Protein AF-W4E9B3-F1 (afdb_monomer_lite)

Sequence (125 aa):
MKVHLTVEKFVFWALTATILLSCIALGYAISPYMGEFMEENLTWLIVISLLALLFLGLNVLIAVFIYKDASRRRMNAWLWVTAVIYIPNFIGLILYLLARKQHHIYIASNAGNEGIRCPHCGHLI

Radius of gyration: 23.3 Å; chains: 1; bounding box: 55×38×70 Å

Foldseek 3Di:
DPPPVPVLVVVLVVVVVVVVVVVVVVCVVCVVVCVPVCPVCVVVVVVVVVVVVVVVVVLVVVLVVQLVVCVVLVHDSSNLSSLCVPPPPSVSVVVSVVVVVVSVVVVVVVVVQPAVQPPPPRDRD

Structure (mmCIF, N/CA/C/O backbone):
data_AF-W4E9B3-F1
#
_entry.id   AF-W4E9B3-F1
#
loop_
_atom_site.group_PDB
_atom_site.id
_atom_site.type_symbol
_atom_site.label_atom_id
_atom_site.label_alt_id
_atom_site.label_comp_id
_atom_site.label_asym_id
_atom_site.label_entity_id
_atom_site.label_seq_id
_atom_site.pdbx_PDB_ins_code
_atom_site.Cartn_x
_atom_site.Cartn_y
_atom_site.Cartn_z
_atom_site.occupancy
_atom_site.B_iso_or_equiv
_atom_site.auth_seq_id
_atom_site.auth_comp_id
_atom_site.auth_asym_id
_atom_site.auth_atom_id
_atom_site.pdbx_PDB_model_num
ATOM 1 N N . MET A 1 1 ? -3.181 -26.843 21.554 1.00 38.19 1 MET A N 1
ATOM 2 C CA . MET A 1 1 ? -2.483 -25.623 21.085 1.00 38.19 1 MET A CA 1
ATOM 3 C C . MET A 1 1 ? -3.284 -24.988 19.954 1.00 38.19 1 MET A C 1
ATOM 5 O O . MET A 1 1 ? -3.203 -25.460 18.830 1.00 38.19 1 MET A O 1
ATOM 9 N N . LYS A 1 2 ? -4.110 -23.969 20.236 1.00 44.94 2 LYS A N 1
ATOM 10 C CA . LYS A 1 2 ? -4.752 -23.165 19.182 1.00 44.94 2 LYS A CA 1
ATOM 11 C C . LYS A 1 2 ? -3.699 -22.205 18.648 1.00 44.94 2 LYS A C 1
ATOM 13 O O . LYS A 1 2 ? -3.343 -21.237 19.314 1.00 44.94 2 LYS A O 1
ATOM 18 N N . VAL A 1 3 ? -3.165 -22.530 17.480 1.00 49.72 3 VAL A N 1
ATOM 19 C CA . VAL A 1 3 ? -2.244 -21.689 16.722 1.00 49.72 3 VAL A CA 1
ATOM 20 C C . VAL A 1 3 ? -3.042 -20.478 16.234 1.00 49.72 3 VAL A C 1
ATOM 22 O O . VAL A 1 3 ? -3.508 -20.428 15.107 1.00 49.72 3 VAL A O 1
ATOM 25 N N . HIS A 1 4 ? -3.243 -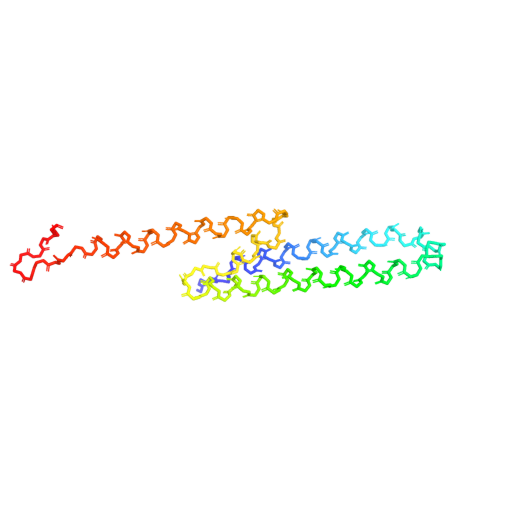19.495 17.111 1.00 49.94 4 HIS A N 1
ATOM 26 C CA . HIS A 1 4 ? -3.783 -18.176 16.768 1.00 49.94 4 HIS A CA 1
ATOM 27 C C . HIS A 1 4 ? -2.692 -17.323 16.087 1.00 49.94 4 HIS A C 1
ATOM 29 O O . HIS A 1 4 ? -2.580 -16.119 16.331 1.00 49.94 4 HIS A O 1
ATOM 35 N N . LEU A 1 5 ? -1.849 -17.962 15.258 1.00 50.44 5 LEU A N 1
ATOM 36 C CA . LEU A 1 5 ? -0.910 -17.271 14.383 1.00 50.44 5 LEU A CA 1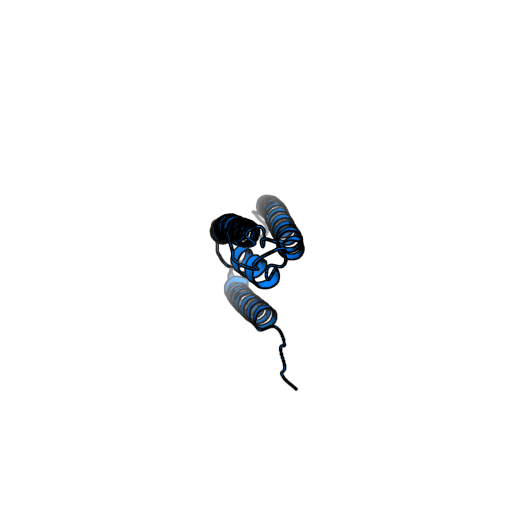
ATOM 37 C C . LEU A 1 5 ? -1.776 -16.432 13.453 1.00 50.44 5 LEU A C 1
ATOM 39 O O . LEU A 1 5 ? -2.570 -16.941 12.668 1.00 50.44 5 LEU A O 1
ATOM 43 N N . THR A 1 6 ? -1.712 -15.134 13.696 1.00 65.50 6 THR A N 1
ATOM 44 C CA . THR A 1 6 ? -2.685 -14.134 13.290 1.00 65.50 6 THR A CA 1
ATOM 45 C C . THR A 1 6 ? -2.812 -14.177 11.772 1.00 65.50 6 THR A C 1
ATOM 47 O O . THR A 1 6 ? -1.888 -13.754 11.084 1.00 65.50 6 THR A O 1
ATOM 50 N N . VAL A 1 7 ? -3.924 -14.718 11.257 1.00 68.25 7 VAL A N 1
ATOM 51 C CA . VAL A 1 7 ? -4.229 -14.869 9.817 1.00 68.25 7 VAL A CA 1
ATOM 52 C C . VAL A 1 7 ? -3.873 -13.600 9.032 1.00 68.25 7 VAL A C 1
ATOM 54 O O . VAL A 1 7 ? -3.345 -13.665 7.930 1.00 68.25 7 VAL A O 1
ATOM 57 N N . GLU A 1 8 ? -4.042 -12.441 9.663 1.00 71.06 8 GLU A N 1
ATOM 58 C CA . GLU A 1 8 ? -3.660 -11.113 9.178 1.00 71.06 8 GLU A CA 1
ATOM 59 C C . GLU A 1 8 ? -2.189 -10.996 8.732 1.00 71.06 8 GLU A C 1
ATOM 61 O O . GLU A 1 8 ? -1.904 -10.456 7.666 1.00 71.06 8 GLU A O 1
ATOM 66 N N . LYS A 1 9 ? -1.241 -11.532 9.510 1.00 72.56 9 LYS A N 1
ATOM 67 C CA . LYS A 1 9 ? 0.191 -11.517 9.168 1.00 72.56 9 LYS A CA 1
ATOM 68 C C . LYS A 1 9 ? 0.490 -12.432 7.987 1.00 72.56 9 LYS A C 1
ATOM 70 O O . LYS A 1 9 ? 1.329 -12.101 7.157 1.00 72.56 9 LYS A O 1
ATOM 75 N N . PHE A 1 10 ? -0.200 -13.569 7.915 1.00 78.75 10 PHE A N 1
ATOM 76 C CA . PHE A 1 10 ? -0.048 -14.517 6.816 1.00 78.75 10 PHE A CA 1
ATOM 77 C C . PHE A 1 10 ? -0.565 -13.923 5.503 1.00 78.75 10 PHE A C 1
ATOM 79 O O . PHE A 1 10 ? 0.130 -13.979 4.495 1.00 78.75 10 PHE A O 1
ATOM 86 N N . VAL A 1 11 ? -1.734 -13.274 5.536 1.00 77.00 11 VAL A N 1
ATOM 87 C CA . VAL A 1 11 ? -2.323 -12.589 4.375 1.00 77.00 11 VAL A CA 1
ATOM 88 C C . VAL A 1 11 ? -1.389 -11.505 3.844 1.00 77.00 11 VAL A C 1
ATOM 90 O O . VAL A 1 11 ? -1.133 -11.453 2.645 1.00 77.00 11 VAL A O 1
ATOM 93 N N . PHE A 1 12 ? -0.824 -10.676 4.723 1.00 78.94 12 PHE A N 1
ATOM 94 C CA . PHE A 1 12 ? 0.118 -9.643 4.300 1.00 78.94 12 PHE A CA 1
ATOM 95 C C . PHE A 1 12 ? 1.371 -10.224 3.641 1.00 78.94 12 PHE A C 1
ATOM 97 O O . PHE A 1 12 ? 1.748 -9.741 2.579 1.00 78.94 12 PHE A O 1
ATOM 104 N N . TRP A 1 13 ? 1.994 -11.244 4.246 1.00 80.81 13 TRP A N 1
ATOM 105 C CA . TRP A 1 13 ? 3.200 -11.875 3.697 1.00 80.81 13 TRP A CA 1
ATOM 106 C C . TRP A 1 13 ? 2.935 -12.623 2.384 1.00 80.81 13 TRP A C 1
ATOM 108 O O . TRP A 1 13 ? 3.779 -12.615 1.492 1.00 80.81 13 TRP A O 1
ATOM 118 N N . ALA A 1 14 ? 1.762 -13.241 2.234 1.00 84.56 14 ALA A N 1
ATOM 119 C CA . ALA A 1 14 ? 1.363 -13.906 0.997 1.00 84.56 14 ALA A CA 1
ATOM 120 C C . ALA A 1 14 ? 1.150 -12.901 -0.148 1.00 84.56 14 ALA A C 1
ATOM 122 O O . ALA A 1 14 ? 1.616 -13.118 -1.270 1.00 84.56 14 ALA A O 1
ATOM 123 N N . LEU A 1 15 ? 0.485 -11.777 0.137 1.00 83.00 15 LEU A N 1
ATOM 124 C CA . LEU A 1 15 ? 0.268 -10.717 -0.843 1.00 83.00 15 LEU A CA 1
ATOM 125 C C . LEU A 1 15 ? 1.583 -10.020 -1.227 1.00 83.00 15 LEU A C 1
ATOM 127 O O . LEU A 1 15 ? 1.825 -9.824 -2.418 1.00 83.00 15 LEU A O 1
ATOM 131 N N . THR A 1 16 ? 2.472 -9.720 -0.270 1.00 82.50 16 THR A N 1
ATOM 132 C CA . THR A 1 16 ? 3.774 -9.104 -0.585 1.00 82.50 16 THR A CA 1
ATOM 133 C C . THR A 1 16 ? 4.624 -10.045 -1.424 1.00 82.50 16 THR A C 1
ATOM 135 O O . THR A 1 16 ? 5.215 -9.605 -2.407 1.00 82.50 16 THR A O 1
ATOM 138 N N . ALA A 1 17 ? 4.654 -11.339 -1.089 1.00 87.25 17 ALA A N 1
ATOM 139 C CA . ALA A 1 17 ? 5.375 -12.341 -1.867 1.00 87.25 17 ALA A CA 1
ATOM 140 C C . ALA A 1 17 ? 4.845 -12.447 -3.306 1.00 87.25 17 ALA A C 1
ATOM 142 O O . ALA A 1 17 ? 5.636 -12.514 -4.244 1.00 87.25 17 ALA A O 1
ATOM 143 N N . THR A 1 18 ? 3.522 -12.400 -3.490 1.00 88.50 18 THR A N 1
ATOM 144 C CA . THR A 1 18 ? 2.886 -12.460 -4.816 1.00 88.50 18 THR A CA 1
ATOM 145 C C . THR A 1 18 ? 3.251 -11.246 -5.671 1.00 88.50 18 THR A C 1
ATOM 147 O O . THR A 1 18 ? 3.639 -11.400 -6.829 1.00 88.50 18 THR A O 1
ATOM 150 N N . ILE A 1 19 ? 3.184 -10.039 -5.100 1.00 87.44 19 ILE A N 1
ATOM 151 C CA . ILE A 1 19 ? 3.564 -8.807 -5.807 1.00 87.44 19 ILE A CA 1
ATOM 152 C C . ILE A 1 19 ? 5.055 -8.815 -6.149 1.00 87.44 19 ILE A C 1
ATOM 154 O O . ILE A 1 19 ? 5.421 -8.473 -7.271 1.00 87.44 19 ILE A O 1
ATOM 158 N N . LEU A 1 20 ? 5.914 -9.235 -5.215 1.00 87.88 20 LEU A N 1
ATOM 159 C CA . LEU A 1 20 ? 7.353 -9.335 -5.456 1.00 87.88 20 LEU A CA 1
ATOM 160 C C . LEU A 1 20 ? 7.664 -10.312 -6.591 1.00 87.88 20 LEU A C 1
ATOM 162 O O . LEU A 1 20 ? 8.395 -9.949 -7.507 1.00 87.88 20 LEU A O 1
ATOM 166 N N . LEU A 1 21 ? 7.064 -11.505 -6.582 1.00 92.31 21 LEU A N 1
ATOM 167 C CA . LEU A 1 21 ? 7.205 -12.486 -7.663 1.00 92.31 21 LEU A CA 1
ATOM 168 C C . LEU A 1 21 ? 6.761 -11.918 -9.014 1.00 92.31 21 LEU A C 1
ATOM 170 O O . LEU A 1 21 ? 7.485 -12.049 -9.998 1.00 92.31 21 LEU A O 1
ATOM 174 N N . SER A 1 22 ? 5.608 -11.246 -9.055 1.00 88.19 22 SER A N 1
ATOM 175 C CA . SER A 1 22 ? 5.103 -10.606 -10.273 1.00 88.19 22 SER A CA 1
ATOM 176 C C . SER A 1 22 ? 6.041 -9.510 -10.782 1.00 88.19 22 SER A C 1
ATOM 178 O O . SER A 1 22 ? 6.281 -9.420 -11.983 1.00 88.19 22 SER A O 1
ATOM 180 N N . CYS A 1 23 ? 6.571 -8.673 -9.889 1.00 88.81 23 CYS A N 1
ATOM 181 C CA . CYS A 1 23 ? 7.466 -7.574 -10.246 1.00 88.81 23 CYS A CA 1
ATOM 182 C C . CYS A 1 23 ? 8.809 -8.100 -10.775 1.00 88.81 23 CYS A C 1
ATOM 184 O O . CYS A 1 23 ? 9.301 -7.630 -11.798 1.00 88.81 23 CYS A O 1
ATOM 186 N N . ILE A 1 24 ? 9.355 -9.137 -10.132 1.00 89.75 24 ILE A N 1
ATOM 187 C CA . ILE A 1 24 ? 10.578 -9.822 -10.564 1.00 89.75 24 ILE A CA 1
ATOM 188 C C . ILE A 1 24 ? 10.384 -10.450 -11.951 1.00 89.75 24 ILE A C 1
ATOM 190 O O . ILE A 1 24 ? 11.210 -10.237 -12.835 1.00 89.75 24 ILE A O 1
ATOM 194 N N . ALA A 1 25 ? 9.282 -11.174 -12.172 1.00 90.88 25 ALA A N 1
ATOM 195 C CA . ALA A 1 25 ? 8.986 -11.800 -13.462 1.00 90.88 25 ALA A CA 1
ATOM 196 C C . ALA A 1 25 ? 8.858 -10.769 -14.598 1.00 90.88 25 ALA A C 1
ATOM 198 O O . ALA A 1 25 ? 9.417 -10.966 -15.677 1.00 90.88 25 ALA A O 1
ATOM 199 N N . LEU A 1 26 ? 8.175 -9.648 -14.341 1.00 88.69 26 LEU A N 1
ATOM 200 C CA . LEU A 1 26 ? 8.073 -8.540 -15.293 1.00 88.69 26 LEU A CA 1
ATOM 201 C C . LEU A 1 26 ? 9.438 -7.902 -15.568 1.00 88.69 26 LEU A C 1
ATOM 203 O O . LEU A 1 26 ? 9.777 -7.671 -16.725 1.00 88.69 26 LEU A O 1
ATOM 207 N N . GLY A 1 27 ? 10.245 -7.670 -14.530 1.00 84.81 27 GLY A N 1
ATOM 208 C CA . GLY A 1 27 ? 11.597 -7.132 -14.672 1.00 84.81 27 GLY A CA 1
ATOM 209 C C . GLY A 1 27 ? 12.485 -8.010 -15.555 1.00 84.81 27 GLY A C 1
ATOM 210 O O . GLY A 1 27 ? 13.134 -7.503 -16.469 1.00 84.81 27 GLY A O 1
ATOM 211 N N . TYR A 1 28 ? 12.451 -9.331 -15.355 1.00 87.19 28 TYR A N 1
ATOM 212 C CA . TYR A 1 28 ? 13.175 -10.276 -16.208 1.00 87.19 28 TYR A CA 1
ATOM 213 C C . TYR A 1 28 ? 12.702 -10.240 -17.666 1.00 87.19 28 TYR A C 1
ATOM 215 O O . TYR A 1 28 ? 13.535 -10.261 -18.569 1.00 87.19 28 TYR A O 1
ATOM 223 N N . ALA A 1 29 ? 11.391 -10.145 -17.906 1.00 85.50 29 ALA A N 1
ATOM 224 C CA . ALA A 1 29 ? 10.840 -10.059 -19.257 1.00 85.50 29 ALA A CA 1
ATOM 225 C C . ALA A 1 29 ? 11.202 -8.741 -19.967 1.00 85.50 29 ALA A C 1
ATOM 227 O O . ALA A 1 29 ? 11.365 -8.727 -21.184 1.00 85.50 29 ALA A O 1
ATOM 228 N N . ILE A 1 30 ? 11.341 -7.645 -19.215 1.00 80.62 30 ILE A N 1
ATOM 229 C CA . ILE A 1 30 ? 11.637 -6.306 -19.747 1.00 80.62 30 ILE A CA 1
ATOM 230 C C . ILE A 1 30 ? 13.152 -6.065 -19.904 1.00 80.62 30 ILE A C 1
ATOM 232 O O . ILE A 1 30 ? 13.561 -5.246 -20.725 1.00 80.62 30 ILE A O 1
ATOM 236 N N . SER A 1 31 ? 14.000 -6.812 -19.186 1.00 78.81 31 SER A N 1
ATOM 237 C CA . SER A 1 31 ? 15.467 -6.699 -19.230 1.00 78.81 31 SER A CA 1
ATOM 238 C C . SER A 1 31 ? 16.084 -6.606 -20.638 1.00 78.81 31 SER A C 1
ATOM 240 O O . SER A 1 31 ? 16.960 -5.757 -20.807 1.00 78.81 31 SER A O 1
ATOM 242 N N . PRO A 1 32 ? 15.687 -7.406 -21.651 1.00 81.25 32 PRO A N 1
ATOM 243 C CA . PRO A 1 32 ? 16.28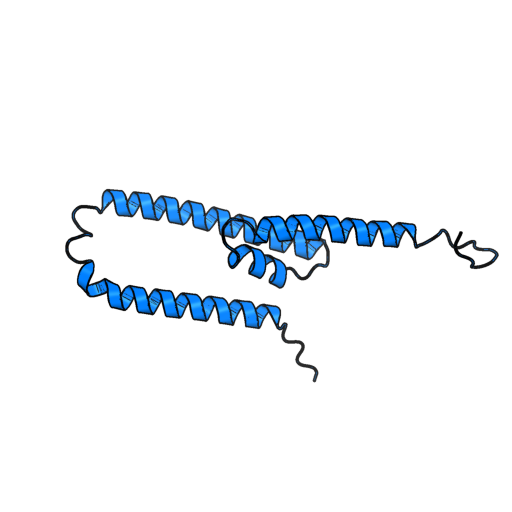8 -7.304 -22.984 1.00 81.25 32 PRO A CA 1
ATOM 244 C C . PRO A 1 32 ? 15.882 -6.039 -23.761 1.00 81.25 32 PRO A C 1
ATOM 246 O O . PRO A 1 32 ? 16.509 -5.728 -24.767 1.00 81.25 32 PRO A O 1
ATOM 249 N N . TYR A 1 33 ? 14.874 -5.290 -23.305 1.00 76.75 33 TYR A N 1
ATOM 250 C CA . TYR A 1 33 ? 14.356 -4.092 -23.978 1.00 76.75 33 TYR A CA 1
ATOM 251 C C . TYR A 1 33 ? 14.894 -2.772 -23.393 1.00 76.75 33 TYR A C 1
ATOM 253 O O . TYR A 1 33 ? 14.616 -1.703 -23.927 1.00 76.75 33 TYR A O 1
ATOM 261 N N . MET A 1 34 ? 15.658 -2.823 -22.295 1.00 66.50 34 MET A N 1
ATOM 262 C CA . MET A 1 34 ? 16.085 -1.641 -21.521 1.00 66.50 34 MET A CA 1
ATOM 263 C C . MET A 1 34 ? 17.440 -1.039 -21.944 1.00 66.50 34 MET A C 1
ATOM 265 O O . MET A 1 34 ? 17.836 -0.014 -21.394 1.00 66.50 34 MET A O 1
ATOM 269 N N . GLY A 1 35 ? 18.163 -1.657 -22.887 1.00 68.56 35 GLY A N 1
ATOM 270 C CA . GLY A 1 35 ? 19.567 -1.327 -23.185 1.00 68.56 35 GLY A CA 1
ATOM 271 C C . GLY A 1 35 ? 19.809 0.096 -23.703 1.00 68.56 35 GLY A C 1
ATOM 272 O O . GLY A 1 35 ? 20.695 0.778 -23.205 1.00 68.56 35 GLY A O 1
ATOM 273 N N . GLU A 1 36 ? 18.999 0.567 -24.651 1.00 65.25 36 GLU A N 1
ATOM 274 C CA . GLU A 1 36 ? 19.190 1.884 -25.292 1.00 65.25 36 GLU A CA 1
ATOM 275 C C . GLU A 1 36 ? 18.446 3.021 -24.560 1.00 65.25 36 GLU A C 1
ATOM 277 O O . GLU A 1 36 ? 18.808 4.188 -24.666 1.00 65.25 36 GLU A O 1
ATOM 282 N N . PHE A 1 37 ? 17.435 2.695 -23.746 1.00 66.44 37 PHE A N 1
ATOM 283 C CA . PHE A 1 37 ? 16.601 3.683 -23.044 1.00 66.44 37 PHE A CA 1
ATOM 284 C C . PHE A 1 37 ? 17.291 4.358 -21.842 1.00 66.44 37 PHE A C 1
ATOM 286 O O . PHE A 1 37 ? 16.914 5.476 -21.475 1.00 66.44 37 PHE A O 1
ATOM 293 N N . MET A 1 38 ? 18.260 3.686 -21.203 1.00 64.44 38 MET A N 1
ATOM 294 C CA . MET A 1 38 ? 18.872 4.123 -19.936 1.00 64.44 38 MET A CA 1
ATOM 295 C C . MET A 1 38 ? 19.911 5.246 -20.096 1.00 64.44 38 MET A C 1
ATOM 297 O O . MET A 1 38 ? 20.026 6.075 -19.192 1.00 64.44 38 MET A O 1
ATOM 301 N N . GLU A 1 39 ? 20.650 5.301 -21.211 1.00 68.56 39 GLU A N 1
ATOM 302 C CA . GLU A 1 39 ? 21.710 6.306 -21.412 1.00 68.56 39 GLU A CA 1
ATOM 303 C C . GLU A 1 39 ? 21.154 7.690 -21.775 1.00 68.56 39 GLU A C 1
ATOM 305 O O . GLU A 1 39 ? 21.610 8.692 -21.225 1.00 68.56 39 GLU A O 1
ATOM 310 N N . GLU A 1 40 ? 20.117 7.771 -22.616 1.00 73.12 40 GLU A N 1
ATOM 311 C CA . GLU A 1 40 ? 19.551 9.066 -23.033 1.00 73.12 40 GLU A CA 1
ATOM 312 C C . GLU A 1 40 ? 18.687 9.734 -21.950 1.00 73.12 40 GLU A C 1
ATOM 314 O O . GLU A 1 40 ? 18.565 10.958 -21.899 1.00 73.12 40 GLU A O 1
ATOM 319 N N . ASN A 1 41 ? 18.099 8.942 -21.047 1.00 79.31 41 ASN A N 1
ATOM 320 C CA . ASN A 1 41 ? 17.090 9.415 -20.094 1.00 79.31 41 ASN A CA 1
ATOM 321 C C . ASN A 1 41 ? 17.554 9.419 -18.632 1.00 79.31 41 ASN A C 1
ATOM 323 O O . ASN A 1 41 ? 16.726 9.603 -17.738 1.00 79.31 41 ASN A O 1
ATOM 327 N N . LEU A 1 42 ? 18.852 9.249 -18.359 1.00 82.44 42 LEU A N 1
ATOM 328 C CA . LEU A 1 42 ? 19.397 9.123 -17.000 1.00 82.44 42 LEU A CA 1
ATOM 329 C C . LEU A 1 42 ? 18.907 10.227 -16.044 1.00 82.44 42 LEU A C 1
ATOM 331 O O . LEU A 1 42 ? 18.506 9.942 -14.916 1.00 82.44 42 LEU A O 1
ATOM 335 N N . THR A 1 43 ? 18.858 11.480 -16.501 1.00 84.81 43 THR A N 1
ATOM 336 C CA . THR A 1 43 ? 18.367 12.615 -15.702 1.00 84.81 43 THR A CA 1
ATOM 337 C C . THR A 1 43 ? 16.890 12.461 -15.329 1.00 84.81 43 THR A C 1
ATOM 339 O O . THR A 1 43 ? 16.519 12.646 -14.170 1.00 84.81 43 THR A O 1
ATOM 342 N N . TRP A 1 44 ? 16.039 12.075 -16.284 1.00 83.88 44 TRP A N 1
ATOM 343 C CA . TRP A 1 44 ? 14.618 11.825 -16.033 1.00 83.88 44 TRP A CA 1
ATOM 344 C C . TRP A 1 44 ? 14.407 10.618 -15.124 1.00 83.88 44 TRP A C 1
ATOM 346 O O . TRP A 1 44 ? 13.569 10.674 -14.227 1.00 83.88 44 TRP A O 1
ATOM 356 N N . LEU A 1 45 ? 15.201 9.561 -15.296 1.00 85.25 45 LEU A N 1
ATOM 357 C CA . LEU A 1 45 ? 15.171 8.381 -14.435 1.00 85.25 45 LEU A CA 1
ATOM 358 C C . LEU A 1 45 ? 15.525 8.729 -12.988 1.00 85.25 45 LEU A C 1
ATOM 360 O O . LEU A 1 45 ? 14.836 8.281 -12.074 1.00 85.25 45 LEU A O 1
ATOM 364 N N . ILE A 1 46 ? 16.532 9.578 -12.765 1.00 87.12 46 ILE A N 1
ATOM 365 C CA . ILE A 1 46 ? 16.888 10.068 -11.426 1.00 87.12 46 ILE A CA 1
ATOM 366 C C . ILE A 1 46 ? 15.735 10.878 -10.823 1.00 87.12 46 ILE A C 1
ATOM 368 O O . ILE A 1 46 ? 15.366 10.646 -9.671 1.00 87.12 46 ILE A O 1
ATOM 372 N N . VAL A 1 47 ? 15.129 11.794 -11.586 1.00 89.62 47 VAL A N 1
ATOM 373 C CA . VAL A 1 47 ? 14.002 12.619 -11.111 1.00 89.62 47 VAL A CA 1
ATOM 374 C C . VAL A 1 47 ? 12.785 11.757 -10.768 1.00 89.62 47 VAL A C 1
ATOM 376 O O . VAL A 1 47 ? 12.209 11.909 -9.690 1.00 89.62 47 VAL A O 1
ATOM 379 N N . ILE A 1 48 ? 12.413 10.820 -11.643 1.00 87.56 48 ILE A N 1
ATOM 380 C CA . ILE A 1 48 ? 11.294 9.896 -11.422 1.00 87.56 48 ILE A CA 1
ATOM 381 C C . ILE A 1 48 ? 11.584 8.988 -10.226 1.00 87.56 48 ILE A C 1
ATOM 383 O O . ILE A 1 48 ? 10.715 8.811 -9.377 1.00 87.56 48 ILE A O 1
ATOM 387 N N . SER A 1 49 ? 12.803 8.456 -10.112 1.00 86.44 49 SER A N 1
ATOM 388 C CA . SER A 1 49 ? 13.209 7.623 -8.978 1.00 86.44 49 SER A CA 1
ATOM 389 C C . SER A 1 49 ? 13.154 8.396 -7.659 1.00 86.44 49 SER A C 1
ATOM 391 O O . SER A 1 49 ? 12.683 7.861 -6.657 1.00 86.44 49 SER A O 1
ATOM 393 N N . LEU A 1 50 ? 13.605 9.653 -7.638 1.00 91.00 50 LEU A N 1
ATOM 394 C CA . LEU A 1 50 ? 13.543 10.507 -6.452 1.00 91.00 50 LEU A CA 1
ATOM 395 C C . LEU A 1 50 ? 12.090 10.805 -6.057 1.00 91.00 50 LEU A C 1
ATOM 397 O O . LEU A 1 50 ? 11.733 10.697 -4.883 1.00 91.00 50 LEU A O 1
ATOM 401 N N . LEU A 1 51 ? 11.242 11.138 -7.033 1.00 90.94 51 LEU A N 1
ATOM 402 C CA . LEU A 1 51 ? 9.821 11.395 -6.807 1.00 90.94 51 LEU A CA 1
ATOM 403 C C . LEU A 1 51 ? 9.093 10.139 -6.310 1.00 90.94 51 LEU A C 1
ATOM 405 O O . LEU A 1 51 ? 8.310 10.213 -5.363 1.00 90.94 51 LEU A O 1
ATOM 409 N N . ALA A 1 52 ? 9.390 8.980 -6.899 1.00 86.00 52 ALA A N 1
ATOM 410 C CA . ALA A 1 52 ? 8.862 7.692 -6.470 1.00 86.00 52 ALA A CA 1
ATOM 411 C C . ALA A 1 52 ? 9.295 7.359 -5.037 1.00 86.00 52 ALA A C 1
ATOM 413 O O . ALA A 1 52 ? 8.463 6.936 -4.237 1.00 86.00 52 ALA A O 1
ATOM 414 N N . LEU A 1 53 ? 10.559 7.607 -4.678 1.00 87.94 53 LEU A N 1
ATOM 415 C CA . LEU A 1 53 ? 11.065 7.397 -3.321 1.00 87.94 53 LEU A CA 1
ATOM 416 C C . LEU A 1 53 ? 10.356 8.303 -2.306 1.00 87.94 53 LEU A C 1
ATOM 418 O O . LEU A 1 53 ? 9.962 7.842 -1.235 1.00 87.94 53 LEU A O 1
ATOM 422 N N . LEU A 1 54 ? 10.145 9.575 -2.654 1.00 90.75 54 LEU A N 1
ATOM 423 C CA . LEU A 1 54 ? 9.424 10.528 -1.812 1.00 90.75 54 LEU A CA 1
ATOM 424 C C . LEU A 1 54 ? 7.957 10.116 -1.625 1.00 90.75 54 LEU A C 1
ATOM 426 O O . LEU A 1 54 ? 7.446 10.124 -0.504 1.00 90.75 54 LEU A O 1
ATOM 430 N N . PHE A 1 55 ? 7.295 9.685 -2.700 1.00 84.75 55 PHE A N 1
ATOM 431 C CA . PHE A 1 55 ? 5.928 9.171 -2.650 1.00 84.75 55 PHE A CA 1
ATOM 432 C C . PHE A 1 55 ? 5.819 7.887 -1.815 1.00 84.75 55 PHE A C 1
ATOM 434 O O . PHE A 1 55 ? 4.911 7.754 -0.989 1.00 84.75 55 PHE A O 1
ATOM 441 N N . LEU A 1 56 ? 6.759 6.953 -1.979 1.00 83.56 56 LEU A N 1
ATOM 442 C CA . LEU A 1 56 ? 6.825 5.723 -1.193 1.00 83.56 56 LEU A CA 1
ATOM 443 C C . LEU A 1 56 ? 7.031 6.041 0.293 1.00 83.56 56 LEU A C 1
ATOM 445 O O . LEU A 1 56 ? 6.321 5.507 1.143 1.00 83.56 56 LEU A O 1
ATOM 449 N N . GLY A 1 57 ? 7.944 6.965 0.604 1.00 84.62 57 GLY A N 1
ATOM 450 C CA . GLY A 1 57 ? 8.192 7.438 1.964 1.00 84.62 57 GLY A CA 1
ATOM 451 C C . GLY A 1 57 ? 6.936 8.017 2.614 1.00 84.62 57 GLY A C 1
ATOM 452 O O . GLY A 1 57 ? 6.619 7.669 3.752 1.00 84.62 57 GLY A O 1
ATOM 453 N N . LEU A 1 58 ? 6.166 8.824 1.876 1.00 86.06 58 LEU A N 1
ATOM 454 C CA . LEU A 1 58 ? 4.892 9.366 2.350 1.00 86.06 58 LEU A CA 1
ATOM 455 C C . LEU A 1 58 ? 3.881 8.251 2.668 1.00 86.06 58 LEU A C 1
ATOM 457 O O . LEU A 1 58 ? 3.255 8.267 3.728 1.00 86.06 58 LEU A O 1
ATOM 461 N N . ASN A 1 59 ? 3.760 7.252 1.789 1.00 79.12 59 ASN A N 1
ATOM 462 C CA . ASN A 1 59 ? 2.872 6.103 1.994 1.00 79.12 59 ASN A CA 1
ATOM 463 C C . ASN A 1 59 ? 3.271 5.275 3.223 1.00 79.12 59 ASN A C 1
ATOM 465 O O . ASN A 1 59 ? 2.411 4.907 4.024 1.00 79.12 59 ASN A O 1
ATOM 469 N N . VAL A 1 60 ? 4.569 5.026 3.419 1.00 82.12 60 VAL A N 1
ATOM 470 C CA . VAL A 1 60 ? 5.079 4.328 4.609 1.00 82.12 60 VAL A CA 1
ATOM 471 C C . VAL A 1 60 ? 4.765 5.123 5.875 1.00 82.12 60 VAL A C 1
ATOM 473 O O . VAL A 1 60 ? 4.310 4.549 6.865 1.00 82.12 60 VAL A O 1
ATOM 476 N N . LEU A 1 61 ? 4.941 6.446 5.845 1.00 84.88 61 LEU A N 1
ATOM 477 C CA . LEU A 1 61 ? 4.636 7.307 6.984 1.00 84.88 61 LEU A CA 1
ATOM 478 C C . LEU A 1 61 ? 3.145 7.244 7.355 1.00 84.88 61 LEU A C 1
ATOM 480 O O . LEU A 1 61 ? 2.805 7.110 8.533 1.00 84.88 61 LEU A O 1
ATOM 484 N N . ILE A 1 62 ? 2.262 7.260 6.351 1.00 82.25 62 ILE A N 1
ATOM 485 C CA . ILE A 1 62 ? 0.814 7.080 6.520 1.00 82.25 62 ILE A CA 1
ATOM 486 C C . ILE A 1 62 ? 0.506 5.696 7.108 1.00 82.25 62 ILE A C 1
ATOM 488 O O . ILE A 1 62 ? -0.257 5.594 8.068 1.00 82.25 62 ILE A O 1
ATOM 492 N N . ALA A 1 63 ? 1.124 4.630 6.595 1.00 78.69 63 ALA A N 1
ATOM 493 C CA . ALA A 1 63 ? 0.923 3.273 7.100 1.00 78.69 63 ALA A CA 1
ATOM 494 C C . ALA A 1 63 ? 1.342 3.137 8.576 1.00 78.69 63 ALA A C 1
ATOM 496 O O . ALA A 1 63 ? 0.597 2.579 9.386 1.00 78.69 63 ALA A O 1
ATOM 497 N N . VAL A 1 64 ? 2.491 3.704 8.959 1.00 81.62 64 VAL A N 1
ATOM 498 C CA . VAL A 1 64 ? 2.966 3.730 10.354 1.00 81.62 64 VAL A CA 1
ATOM 499 C C . VAL A 1 64 ? 2.024 4.544 11.241 1.00 81.62 64 VAL A C 1
ATOM 501 O O . VAL A 1 64 ? 1.712 4.129 12.362 1.00 81.62 64 VAL A O 1
ATOM 504 N N . PHE A 1 65 ? 1.539 5.685 10.749 1.00 84.19 65 PHE A N 1
ATOM 505 C CA . PHE A 1 65 ? 0.563 6.502 11.463 1.00 84.19 65 PHE A CA 1
ATOM 506 C C . PHE A 1 65 ? -0.723 5.717 11.751 1.00 84.19 65 PHE A C 1
ATOM 508 O O . PHE A 1 65 ? -1.174 5.683 12.897 1.00 84.19 65 PHE A O 1
ATOM 515 N N . ILE A 1 66 ? -1.264 5.021 10.749 1.00 81.75 66 ILE A N 1
ATOM 516 C CA . ILE A 1 66 ? -2.464 4.186 10.884 1.00 81.75 66 ILE A CA 1
ATOM 517 C C . ILE A 1 66 ? -2.215 3.026 11.841 1.00 81.75 66 ILE A C 1
ATOM 519 O O . ILE A 1 66 ? -3.042 2.777 12.713 1.00 81.75 66 ILE A O 1
ATOM 523 N N . TYR A 1 67 ? -1.063 2.358 11.750 1.00 79.12 67 TYR A N 1
ATOM 524 C CA . TYR A 1 67 ? -0.701 1.285 12.676 1.00 79.12 67 TYR A CA 1
ATOM 525 C C . TYR A 1 67 ? -0.723 1.767 14.132 1.00 79.12 67 TYR A C 1
ATOM 527 O O . TYR A 1 67 ? -1.296 1.119 15.014 1.00 79.12 67 TYR A O 1
ATOM 535 N N . LYS A 1 68 ? -0.131 2.940 14.389 1.00 80.25 68 LYS A N 1
ATOM 536 C CA . LYS A 1 68 ? -0.072 3.542 15.724 1.00 80.25 68 LYS A CA 1
ATOM 537 C C . LYS A 1 68 ? -1.446 4.018 16.206 1.00 80.25 68 LYS A C 1
ATOM 539 O O . LYS A 1 68 ? -1.761 3.819 17.379 1.00 80.25 68 LYS A O 1
ATOM 544 N N . ASP A 1 69 ? -2.262 4.617 15.338 1.00 81.75 69 ASP A N 1
ATOM 545 C CA . ASP A 1 69 ? -3.624 5.068 15.671 1.00 81.75 69 ASP A CA 1
ATOM 546 C C . ASP A 1 69 ? -4.567 3.877 15.924 1.00 81.75 69 ASP A C 1
ATOM 548 O O . ASP A 1 69 ? -5.276 3.862 16.930 1.00 81.75 69 ASP A O 1
ATOM 552 N N . ALA A 1 70 ? -4.513 2.829 15.100 1.00 80.19 70 ALA A N 1
ATOM 553 C CA . ALA A 1 70 ? -5.319 1.618 15.262 1.00 80.19 70 ALA A CA 1
ATOM 554 C C . ALA A 1 70 ? -4.951 0.842 16.539 1.00 80.19 70 ALA A C 1
ATOM 556 O O . ALA A 1 70 ? -5.837 0.423 17.289 1.00 80.19 70 ALA A O 1
ATOM 557 N N . SER A 1 71 ? -3.650 0.723 16.835 1.00 77.62 71 SER A N 1
ATOM 558 C CA . SER A 1 71 ? -3.151 0.072 18.054 1.00 77.62 71 SER A CA 1
ATOM 559 C C . SER A 1 71 ? -3.637 0.781 19.325 1.00 77.62 71 SER A C 1
ATOM 561 O O . SER A 1 71 ? -4.108 0.138 20.265 1.00 77.62 71 SER A O 1
ATOM 563 N N . ARG A 1 72 ? -3.646 2.124 19.329 1.00 77.88 72 ARG A N 1
ATOM 564 C CA . ARG A 1 72 ? -4.198 2.925 20.439 1.00 77.88 72 ARG A CA 1
ATOM 565 C C . ARG A 1 72 ? -5.699 2.712 20.652 1.00 77.88 72 ARG A C 1
ATOM 567 O O . ARG A 1 72 ? -6.172 2.854 21.773 1.00 77.88 72 ARG A O 1
ATOM 574 N N . ARG A 1 73 ? -6.444 2.360 19.601 1.00 72.25 73 ARG A N 1
ATOM 575 C CA . ARG A 1 73 ? -7.907 2.180 19.624 1.00 72.25 73 ARG A CA 1
ATOM 576 C C . ARG A 1 73 ? -8.350 0.731 19.871 1.00 72.25 73 ARG A C 1
ATOM 578 O O . ARG A 1 73 ? -9.543 0.451 19.755 1.00 72.25 73 ARG A O 1
ATOM 585 N N . ARG A 1 74 ? -7.420 -0.179 20.216 1.00 70.56 74 ARG A N 1
ATOM 586 C CA . ARG A 1 74 ? -7.665 -1.630 20.403 1.00 70.56 74 ARG A CA 1
ATOM 587 C C . ARG A 1 74 ? -8.285 -2.301 19.160 1.00 70.56 74 ARG A C 1
ATOM 589 O O . ARG A 1 74 ? -8.981 -3.301 19.287 1.00 70.56 74 ARG A O 1
ATOM 596 N N . MET A 1 75 ? -8.043 -1.750 17.967 1.00 73.44 75 MET A N 1
ATOM 597 C CA . MET A 1 75 ? -8.470 -2.330 16.687 1.00 73.44 75 MET A CA 1
ATOM 598 C C . MET A 1 75 ? -7.315 -3.134 16.071 1.00 73.44 75 MET A C 1
ATOM 600 O O . MET A 1 75 ? -6.146 -2.821 16.313 1.00 73.44 75 MET A O 1
ATOM 604 N N . ASN A 1 76 ? -7.617 -4.143 15.246 1.00 78.06 76 ASN A N 1
ATOM 605 C CA . ASN A 1 76 ? -6.594 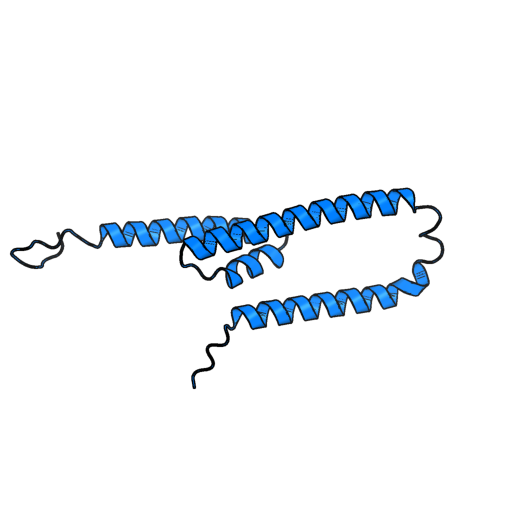-4.959 14.580 1.00 78.06 76 ASN A CA 1
ATOM 606 C C . ASN A 1 76 ? -5.785 -4.124 13.575 1.00 78.06 76 ASN A C 1
ATOM 608 O O . ASN A 1 76 ? -6.184 -3.922 12.428 1.00 78.06 76 ASN A O 1
ATOM 612 N N . ALA A 1 77 ? -4.632 -3.621 14.020 1.00 78.38 77 ALA A N 1
ATOM 613 C CA . ALA A 1 77 ? -3.798 -2.695 13.257 1.00 78.38 77 ALA A CA 1
ATOM 614 C C . ALA A 1 77 ? -3.237 -3.308 11.962 1.00 78.38 77 ALA A C 1
ATOM 616 O O . ALA A 1 77 ? -3.125 -2.615 10.955 1.00 78.38 77 ALA A O 1
ATOM 617 N N . TRP A 1 78 ? -2.928 -4.608 11.966 1.00 75.69 78 TRP A N 1
ATOM 618 C CA . TRP A 1 78 ? -2.388 -5.310 10.796 1.00 75.69 78 TRP A CA 1
ATOM 619 C C . TRP A 1 78 ? -3.382 -5.385 9.637 1.00 75.69 78 TRP A C 1
ATOM 621 O O . TRP A 1 78 ? -2.994 -5.215 8.481 1.00 75.69 78 TRP A O 1
ATOM 631 N N . LEU A 1 79 ? -4.665 -5.578 9.940 1.00 79.38 79 LEU A N 1
ATOM 632 C CA . LEU A 1 79 ? -5.720 -5.650 8.934 1.00 79.38 79 LEU A CA 1
ATOM 633 C C . LEU A 1 79 ? -5.925 -4.285 8.256 1.00 79.38 79 LEU A C 1
ATOM 635 O O . LEU A 1 79 ? -5.974 -4.204 7.031 1.00 79.38 79 LEU A O 1
ATOM 639 N N . TRP A 1 80 ? -5.930 -3.201 9.037 1.00 82.00 80 TRP A N 1
ATOM 640 C CA . TRP A 1 80 ? -6.053 -1.836 8.513 1.00 82.00 80 TRP A CA 1
ATOM 641 C C . TRP A 1 80 ? -4.851 -1.396 7.682 1.00 82.00 80 TRP A C 1
ATOM 643 O O . TRP A 1 80 ? -5.032 -0.808 6.621 1.00 82.00 80 TRP A O 1
ATOM 653 N N . VAL A 1 81 ? -3.633 -1.724 8.117 1.00 81.94 81 VAL A N 1
ATOM 654 C CA . VAL A 1 81 ? -2.420 -1.459 7.330 1.00 81.94 81 VAL A CA 1
ATOM 655 C C . VAL A 1 81 ? -2.446 -2.231 6.010 1.00 81.94 81 VAL A C 1
ATOM 657 O O . VAL A 1 81 ? -2.163 -1.655 4.965 1.00 81.94 81 VAL A O 1
ATOM 660 N N . THR A 1 82 ? -2.857 -3.502 6.035 1.00 79.38 82 THR A N 1
ATOM 661 C CA . THR A 1 82 ? -3.019 -4.325 4.824 1.00 79.38 82 THR A CA 1
ATOM 662 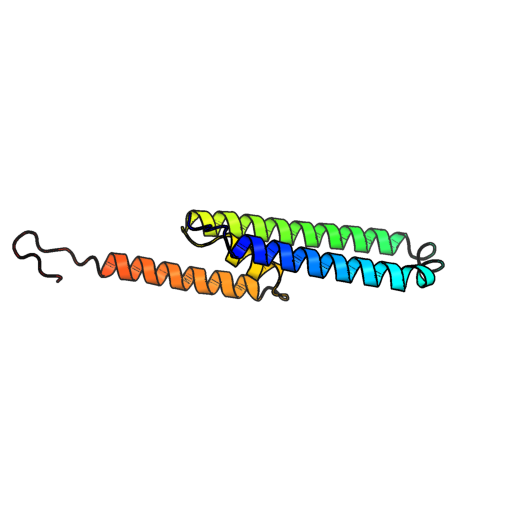C C . THR A 1 82 ? -4.042 -3.691 3.876 1.00 79.38 82 THR A C 1
ATOM 664 O O . THR A 1 82 ? -3.736 -3.454 2.712 1.00 79.38 82 THR A O 1
ATOM 667 N N . ALA A 1 83 ? -5.227 -3.320 4.366 1.00 80.00 83 ALA A N 1
ATOM 668 C CA . ALA A 1 83 ? -6.247 -2.670 3.545 1.00 80.00 83 ALA A CA 1
ATOM 669 C C . ALA A 1 83 ? -5.753 -1.350 2.925 1.00 80.00 83 ALA A C 1
ATOM 671 O O . ALA A 1 83 ? -6.018 -1.080 1.760 1.00 80.00 83 ALA A O 1
ATOM 672 N N . VAL A 1 84 ? -5.006 -0.533 3.669 1.00 81.44 84 VAL A N 1
ATOM 673 C CA . VAL A 1 84 ? -4.490 0.753 3.168 1.00 81.44 84 VAL A CA 1
ATOM 674 C C . VAL A 1 84 ? -3.399 0.569 2.115 1.00 81.44 84 VAL A C 1
ATOM 676 O O . VAL A 1 84 ? -3.377 1.317 1.145 1.00 81.44 84 VAL A O 1
ATOM 679 N N . ILE A 1 85 ? -2.511 -0.411 2.292 1.00 79.31 85 ILE A N 1
ATOM 680 C CA . ILE A 1 85 ? -1.388 -0.647 1.376 1.00 79.31 85 ILE A CA 1
ATOM 681 C C . ILE A 1 85 ? -1.853 -1.305 0.075 1.00 79.31 85 ILE A C 1
ATOM 683 O O . ILE A 1 85 ? -1.391 -0.930 -0.999 1.00 79.31 85 ILE A O 1
ATOM 687 N N . TYR A 1 86 ? -2.748 -2.291 0.159 1.00 77.62 86 TYR A N 1
ATOM 688 C CA . TYR A 1 86 ? -3.138 -3.084 -1.009 1.00 77.62 86 TYR A CA 1
ATOM 689 C C . TYR A 1 86 ? -4.305 -2.501 -1.793 1.00 77.62 86 TYR A C 1
ATOM 691 O O . TYR A 1 86 ? -4.466 -2.847 -2.961 1.00 77.62 86 TYR A O 1
ATOM 699 N N . ILE A 1 87 ? -5.130 -1.645 -1.184 1.00 80.00 87 ILE A N 1
ATOM 700 C CA . ILE A 1 87 ? -6.247 -1.027 -1.893 1.00 80.00 87 ILE A CA 1
ATOM 701 C C . ILE A 1 87 ? -5.774 0.311 -2.485 1.00 80.00 87 ILE A C 1
ATOM 703 O O . ILE A 1 87 ? -5.561 1.269 -1.733 1.00 80.00 87 ILE A O 1
ATOM 707 N N . PRO A 1 88 ? -5.637 0.411 -3.821 1.00 74.31 88 PRO A N 1
ATOM 708 C CA . PRO A 1 88 ? -5.148 1.618 -4.477 1.00 74.31 88 PRO A CA 1
ATOM 709 C C . PRO A 1 88 ? -6.121 2.799 -4.330 1.00 74.31 88 PRO A C 1
ATOM 711 O O . PRO A 1 88 ? -7.264 2.655 -3.889 1.00 74.31 88 PRO A O 1
ATOM 714 N N . ASN A 1 89 ? -5.668 3.989 -4.737 1.00 74.75 89 ASN A N 1
ATOM 715 C CA . ASN A 1 89 ? -6.461 5.229 -4.771 1.00 74.75 89 ASN A CA 1
ATOM 716 C C . ASN A 1 89 ? -6.945 5.732 -3.403 1.00 74.75 89 ASN A C 1
ATOM 718 O O . ASN A 1 89 ? -8.016 6.325 -3.309 1.00 74.75 89 ASN A O 1
ATOM 722 N N . PHE A 1 90 ? -6.185 5.487 -2.331 1.00 76.94 90 PHE A N 1
ATOM 723 C CA . PHE A 1 90 ? -6.564 5.880 -0.966 1.00 76.94 90 PHE A CA 1
ATOM 724 C C . PHE A 1 90 ? -7.900 5.287 -0.486 1.00 76.94 90 PHE A C 1
ATOM 726 O O . PHE A 1 90 ? -8.390 5.664 0.578 1.00 76.94 90 PHE A O 1
ATOM 733 N N . ILE A 1 91 ? -8.490 4.327 -1.204 1.00 80.38 91 ILE A N 1
ATOM 734 C CA . ILE A 1 91 ? -9.759 3.707 -0.804 1.00 80.38 91 ILE A CA 1
ATOM 735 C C . ILE A 1 91 ? -9.573 2.990 0.536 1.00 80.38 91 ILE A C 1
ATOM 737 O O . ILE A 1 91 ? -10.419 3.109 1.420 1.00 80.38 91 ILE A O 1
ATOM 741 N N . GLY A 1 92 ? -8.430 2.333 0.750 1.00 78.12 92 GLY A N 1
ATOM 742 C CA . GLY A 1 92 ? -8.109 1.735 2.045 1.00 78.12 92 GLY A CA 1
ATOM 743 C C . GLY A 1 92 ? -8.013 2.761 3.184 1.00 78.12 92 GLY A C 1
ATOM 744 O O . GLY A 1 92 ? -8.431 2.472 4.306 1.00 78.12 92 GLY A O 1
ATOM 745 N N . LEU A 1 93 ? -7.561 3.989 2.897 1.00 79.62 93 LEU A N 1
ATOM 746 C CA . LEU A 1 93 ? -7.553 5.095 3.862 1.00 79.62 93 LEU A CA 1
ATOM 747 C C . LEU A 1 93 ? -8.977 5.578 4.176 1.00 79.62 93 LEU A C 1
ATOM 749 O O . LEU A 1 93 ? -9.307 5.796 5.341 1.00 79.62 93 LEU A O 1
ATOM 753 N N . ILE A 1 94 ? -9.836 5.708 3.162 1.00 83.19 94 ILE A N 1
ATOM 754 C CA . ILE A 1 94 ? -11.245 6.093 3.343 1.00 83.19 94 ILE A CA 1
ATOM 755 C C . ILE A 1 94 ? -11.979 5.043 4.187 1.00 83.19 94 ILE A C 1
ATOM 757 O O . ILE A 1 94 ? -12.678 5.397 5.139 1.00 83.19 94 ILE A O 1
ATOM 761 N N . LEU A 1 95 ? -11.774 3.755 3.894 1.00 83.56 95 LEU A N 1
ATOM 762 C CA . LEU A 1 95 ? -12.338 2.651 4.673 1.00 83.56 95 LEU A CA 1
ATOM 763 C C . LEU A 1 95 ? -11.864 2.690 6.132 1.00 83.56 95 LEU A C 1
ATOM 765 O O . LEU A 1 95 ? -12.684 2.537 7.039 1.00 83.56 95 LEU A O 1
ATOM 769 N N . TYR A 1 96 ? -10.576 2.966 6.369 1.00 82.75 96 TYR A N 1
ATOM 770 C CA . TYR A 1 96 ? -10.036 3.140 7.720 1.00 82.75 96 TYR A CA 1
ATOM 771 C C . TYR A 1 96 ? -10.729 4.276 8.477 1.00 82.75 96 TYR A C 1
ATOM 773 O O . TYR A 1 96 ? -11.156 4.100 9.620 1.00 82.75 96 TYR A O 1
ATOM 781 N N . LEU A 1 97 ? -10.883 5.440 7.841 1.00 82.25 97 LEU A N 1
ATOM 782 C CA . LEU A 1 97 ? -11.529 6.599 8.457 1.00 82.25 97 LEU A CA 1
ATOM 783 C C . LEU A 1 97 ? -13.008 6.339 8.771 1.00 82.25 97 LEU A C 1
ATOM 785 O O . LEU A 1 97 ? -13.486 6.727 9.842 1.00 82.25 97 LEU A O 1
ATOM 789 N N . LEU A 1 98 ? -13.724 5.651 7.880 1.00 83.31 98 LEU A N 1
ATOM 790 C CA . LEU A 1 98 ? -15.124 5.299 8.095 1.00 83.31 98 LEU A CA 1
ATOM 791 C C . LEU A 1 98 ? -15.282 4.315 9.260 1.00 83.31 98 LEU A C 1
ATOM 793 O O . LEU A 1 98 ? -16.089 4.550 10.162 1.00 83.31 98 LEU A O 1
ATOM 797 N N . ALA A 1 99 ? -14.472 3.260 9.293 1.00 81.75 99 ALA A N 1
ATOM 798 C CA . ALA A 1 99 ? -14.514 2.286 10.376 1.00 81.75 99 ALA A CA 1
ATOM 799 C C . ALA A 1 99 ? -14.063 2.879 11.713 1.00 81.75 99 ALA A C 1
ATOM 801 O O . ALA A 1 99 ? -14.632 2.561 12.755 1.00 81.75 99 ALA A O 1
ATOM 802 N N . ARG A 1 100 ? -13.104 3.812 11.702 1.00 80.62 100 ARG A N 1
ATOM 803 C CA . ARG A 1 100 ? -12.736 4.598 12.886 1.00 80.62 100 ARG A CA 1
ATOM 804 C C . ARG A 1 100 ? -13.932 5.385 13.432 1.00 80.62 100 ARG A C 1
ATOM 806 O O . ARG A 1 100 ? -14.110 5.429 14.650 1.00 80.62 100 ARG A O 1
ATOM 813 N N . LYS A 1 101 ? -14.750 5.999 12.565 1.00 76.75 101 LYS A N 1
ATOM 814 C CA . LYS A 1 101 ? -15.976 6.709 12.974 1.00 76.75 101 LYS A CA 1
ATOM 815 C C . LYS A 1 101 ? -16.997 5.741 13.579 1.00 76.75 101 LYS A C 1
ATOM 817 O O . LYS A 1 101 ? -17.547 6.031 14.637 1.00 76.75 101 LYS A O 1
ATOM 822 N N . GLN A 1 102 ? -17.211 4.588 12.947 1.00 74.56 102 GLN A N 1
ATOM 823 C CA . GLN A 1 102 ? -18.130 3.555 13.441 1.00 74.56 102 GLN A CA 1
ATOM 824 C C . GLN A 1 102 ? -17.686 2.980 14.792 1.00 74.56 102 GLN A C 1
ATOM 826 O O . GLN A 1 102 ? -18.507 2.848 15.692 1.00 74.56 102 GLN A O 1
ATOM 831 N N . HIS A 1 103 ? -16.389 2.716 14.977 1.00 73.69 103 HIS A N 1
ATOM 832 C CA . HIS A 1 103 ? -15.840 2.219 16.244 1.00 73.69 103 HIS A CA 1
ATOM 833 C C . HIS A 1 103 ? -16.029 3.220 17.389 1.00 73.69 103 HIS A C 1
ATOM 835 O O . HIS A 1 103 ? -16.355 2.837 18.508 1.00 73.69 103 HIS A O 1
ATOM 841 N N . HIS A 1 104 ? -15.895 4.520 17.106 1.00 69.12 104 HIS A N 1
ATOM 842 C CA . HIS A 1 104 ? -16.185 5.566 18.088 1.00 69.12 104 HIS A CA 1
ATOM 843 C C . HIS A 1 104 ? -17.676 5.621 18.456 1.00 69.12 104 HIS A C 1
ATOM 845 O O . HIS A 1 104 ? -18.001 5.803 19.626 1.00 69.12 104 HIS A O 1
ATOM 851 N N . ILE A 1 105 ? -18.581 5.441 17.484 1.00 66.44 105 ILE A N 1
ATOM 852 C CA . ILE A 1 105 ? -20.029 5.347 17.740 1.00 66.44 105 ILE A CA 1
ATOM 853 C C . ILE A 1 105 ? -20.339 4.111 18.588 1.00 66.44 105 ILE A C 1
ATOM 855 O O . ILE A 1 105 ? -21.093 4.224 19.544 1.00 66.44 105 ILE A O 1
ATOM 859 N N . TYR A 1 106 ? -19.727 2.963 18.291 1.00 66.00 106 TYR A N 1
ATOM 860 C CA . TYR A 1 106 ? -19.909 1.733 19.061 1.00 66.00 106 TYR A CA 1
ATOM 861 C C . TYR A 1 106 ? -19.472 1.906 20.522 1.00 66.00 106 TYR A C 1
ATOM 863 O O . TYR A 1 106 ? -20.263 1.645 21.426 1.00 66.00 106 TYR A O 1
ATOM 871 N N . ILE A 1 107 ? -18.264 2.429 20.769 1.00 66.12 107 ILE A N 1
ATOM 872 C CA . ILE A 1 107 ? -17.786 2.690 22.136 1.00 66.12 107 ILE A CA 1
ATOM 873 C C . ILE A 1 107 ? -18.662 3.732 22.846 1.00 66.12 107 ILE A C 1
ATOM 875 O O . ILE A 1 107 ? -18.980 3.539 24.013 1.00 66.12 107 ILE A O 1
ATOM 879 N N . ALA A 1 108 ? -19.098 4.795 22.163 1.00 64.06 108 ALA A N 1
ATOM 880 C CA . ALA A 1 108 ? -19.987 5.796 22.755 1.00 64.06 108 ALA A CA 1
ATOM 881 C C . ALA A 1 108 ? -21.384 5.236 23.067 1.00 64.06 108 ALA A C 1
ATOM 883 O O . ALA A 1 108 ? -21.941 5.530 24.119 1.00 64.06 108 ALA A O 1
ATOM 884 N N . SER A 1 109 ? -21.937 4.400 22.185 1.00 61.19 109 SER A N 1
ATOM 885 C CA . SER A 1 109 ? -23.206 3.712 22.427 1.00 61.19 109 SER A CA 1
ATOM 886 C C . SER A 1 109 ? -23.093 2.738 23.591 1.00 61.19 109 SER A C 1
ATOM 888 O O . SER A 1 109 ? -24.022 2.664 24.384 1.00 61.19 109 SER A O 1
ATOM 890 N N . ASN A 1 110 ? -21.938 2.080 23.741 1.00 59.69 110 ASN A N 1
ATOM 891 C CA . ASN A 1 110 ? -21.675 1.197 24.866 1.00 59.69 110 ASN A CA 1
ATOM 892 C C . ASN A 1 110 ? -21.514 1.959 26.184 1.00 59.69 110 ASN A C 1
ATOM 894 O O . ASN A 1 110 ? -22.143 1.625 27.172 1.00 59.69 110 ASN A O 1
ATOM 898 N N . ALA A 1 111 ? -20.782 3.069 26.190 1.00 58.25 111 ALA A N 1
ATOM 899 C CA . ALA A 1 111 ? -20.716 3.932 27.367 1.00 58.25 111 ALA A CA 1
ATOM 900 C C . ALA A 1 111 ? -22.085 4.551 27.736 1.00 58.25 111 ALA A C 1
ATOM 902 O O . ALA A 1 111 ? -22.331 4.839 28.901 1.00 58.25 111 ALA A O 1
ATOM 903 N N . GLY A 1 112 ? -22.982 4.758 26.764 1.00 53.69 112 GLY A N 1
ATOM 904 C CA . GLY A 1 112 ? -24.353 5.230 27.001 1.00 53.69 112 GLY A CA 1
ATOM 905 C C . GLY A 1 112 ? -25.357 4.133 27.377 1.00 53.69 112 GLY A C 1
ATOM 906 O O . GLY A 1 112 ? -26.387 4.440 27.967 1.00 53.69 112 GLY A O 1
ATOM 907 N N . ASN A 1 113 ? -25.077 2.868 27.049 1.00 53.91 113 ASN A N 1
ATOM 908 C CA . ASN A 1 113 ? -25.900 1.713 27.422 1.00 53.91 113 ASN A CA 1
ATOM 909 C C . ASN A 1 113 ? -25.358 0.975 28.666 1.00 53.91 113 ASN A C 1
ATOM 911 O O . ASN A 1 113 ? -26.053 0.135 29.241 1.00 53.91 113 ASN A O 1
ATOM 915 N N . GLU A 1 114 ? -24.203 1.401 29.187 1.00 53.94 114 GLU A N 1
ATOM 916 C CA . GLU A 1 114 ? -23.875 1.388 30.614 1.00 53.94 114 GLU A CA 1
ATOM 917 C C . GLU A 1 114 ? -24.790 2.386 31.347 1.00 53.94 114 GLU A C 1
ATOM 919 O O . GLU A 1 114 ? -24.344 3.354 31.962 1.00 53.94 114 GLU A O 1
ATOM 924 N N . GLY A 1 115 ? -26.107 2.169 31.240 1.00 55.94 115 GLY A N 1
ATOM 925 C CA . GLY A 1 115 ? -27.109 2.926 31.970 1.00 55.94 115 GLY A CA 1
ATOM 926 C C . GLY A 1 115 ? -26.713 2.958 33.439 1.00 55.94 115 GLY A C 1
ATOM 927 O O . GLY A 1 115 ? -26.300 1.931 33.990 1.00 55.94 115 GLY A O 1
ATOM 928 N N . ILE A 1 116 ? -26.783 4.143 34.051 1.00 56.28 116 ILE A N 1
ATOM 929 C CA . ILE A 1 116 ? -26.497 4.351 35.471 1.00 56.28 116 ILE A CA 1
ATOM 930 C C . ILE A 1 116 ? -27.302 3.304 36.239 1.00 56.28 116 ILE A C 1
ATOM 932 O O . ILE A 1 116 ? -28.521 3.389 36.354 1.00 56.28 116 ILE A O 1
ATOM 936 N N . ARG A 1 117 ? -26.632 2.248 36.698 1.00 59.09 117 ARG A N 1
ATOM 937 C CA . ARG A 1 117 ? -27.315 1.118 37.316 1.00 59.09 117 ARG A CA 1
ATOM 938 C C . ARG A 1 117 ? -27.789 1.609 38.674 1.00 59.09 117 ARG A C 1
ATOM 940 O O . ARG A 1 117 ? -26.960 1.952 39.515 1.00 59.09 117 ARG A O 1
ATOM 947 N N . CYS A 1 118 ? -29.102 1.710 38.873 1.00 55.38 118 CYS A N 1
ATOM 948 C CA . CYS A 1 118 ? -29.632 2.242 40.124 1.00 55.38 118 CYS A CA 1
ATOM 949 C C . CYS A 1 118 ? -29.136 1.368 41.295 1.00 55.38 118 CYS A C 1
ATOM 951 O O . CYS A 1 118 ? -29.434 0.165 41.305 1.00 55.38 118 CYS A O 1
ATOM 953 N N . PRO A 1 119 ? -28.408 1.929 42.285 1.00 63.28 119 PRO A N 1
ATOM 954 C CA . PRO A 1 119 ? -27.801 1.157 43.374 1.00 63.28 119 PRO A CA 1
ATOM 955 C C . PRO A 1 119 ? -28.831 0.492 44.299 1.00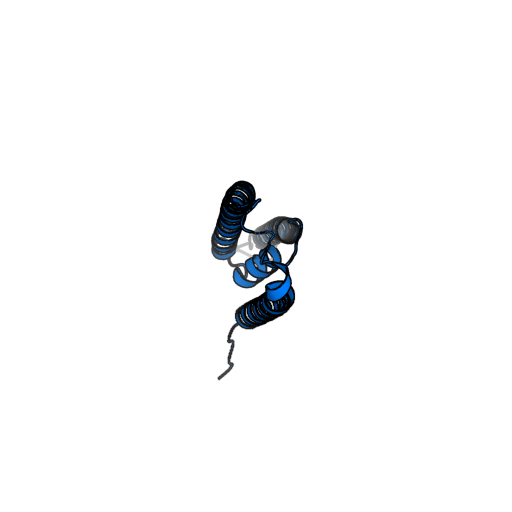 63.28 119 PRO A C 1
ATOM 957 O O . PRO A 1 119 ? -28.459 -0.324 45.135 1.00 63.28 119 PRO A O 1
ATOM 960 N N . HIS A 1 120 ? -30.119 0.814 44.145 1.00 52.66 120 HIS A N 1
ATOM 961 C CA . HIS A 1 120 ? -31.201 0.298 44.980 1.00 52.66 120 HIS A CA 1
ATOM 962 C C . HIS A 1 120 ? -32.036 -0.816 44.312 1.00 52.66 120 HIS A C 1
ATOM 964 O O . HIS A 1 120 ? -32.722 -1.562 45.007 1.00 52.66 120 HIS A O 1
ATOM 970 N N . CYS A 1 121 ? -32.021 -0.954 42.979 1.00 71.75 121 CYS A N 1
ATOM 971 C CA . CYS A 1 121 ? -32.906 -1.906 42.283 1.00 71.75 121 CYS A CA 1
ATOM 972 C C . CYS A 1 121 ? -32.295 -2.620 41.067 1.00 71.75 121 CYS A C 1
ATOM 974 O O . CYS A 1 121 ? -32.931 -3.516 40.518 1.00 71.75 121 CYS A O 1
ATOM 976 N N . GLY A 1 122 ? -31.075 -2.273 40.641 1.00 59.22 122 GLY A N 1
ATOM 977 C CA . GLY A 1 122 ? -30.344 -3.017 39.606 1.00 59.22 122 GLY A CA 1
ATOM 978 C C . GLY A 1 122 ? -30.919 -2.943 38.183 1.00 59.22 122 GLY A C 1
ATOM 979 O O . GLY A 1 122 ? -30.361 -3.577 37.288 1.00 59.22 122 GLY A O 1
ATOM 980 N N . HIS A 1 123 ? -31.989 -2.175 37.958 1.00 58.38 123 HIS A N 1
ATOM 981 C CA . HIS A 1 123 ? -32.572 -1.952 36.634 1.00 58.38 123 HIS A CA 1
ATOM 982 C C . HIS A 1 123 ? -31.796 -0.873 35.860 1.00 58.38 123 HIS A C 1
ATOM 984 O O . HIS A 1 123 ? -31.245 0.055 36.461 1.00 58.38 123 HIS A O 1
ATOM 990 N N . LEU A 1 124 ? -31.737 -1.021 34.535 1.00 62.47 124 LEU A N 1
ATOM 991 C CA . LEU A 1 124 ? -31.175 -0.028 33.615 1.00 62.47 124 LEU A CA 1
ATOM 992 C C . LEU A 1 124 ? -32.239 1.056 33.388 1.00 62.47 124 LEU A C 1
ATOM 994 O O . LEU A 1 124 ? -33.375 0.712 33.064 1.00 62.47 124 LEU A O 1
ATOM 998 N N . ILE A 1 125 ? -31.890 2.322 33.633 1.00 58.16 125 ILE A N 1
ATOM 999 C CA . ILE A 1 125 ? -32.763 3.493 33.414 1.00 58.16 125 ILE A CA 1
ATOM 1000 C C . ILE A 1 125 ? -32.746 3.926 31.953 1.00 58.16 125 ILE A C 1
ATOM 1002 O O . ILE A 1 125 ? -31.639 3.908 31.367 1.00 58.16 125 ILE A O 1
#

Secondary structure (DSSP, 8-state):
------HHHHHHHHHHHHHHHHHHHHHHHHGGG-TTHHHHTHHHHHHHHHHHHHHHHHHHHHHHHHHHHHHHTTS-HHHHHHHHHHSTTTHHHHHHHHHHHHHHHHHHHHHHHS----TTT----

pLDDT: mean 75.67, std 11.49, range [38.19, 92.31]